Protein AF-A0A7S3UIA9-F1 (afdb_monomer_lite)

Secondary structure (DSSP, 8-state):
-TTHHHHHHH-SS--HHHHHHHHHHHHHHHHHHHHHHHHHHHHHHGGG--SSHHHHHGGGTTTT-HHHHHHHHHHHHHHHHHHHHHHHHHHHHHHHHH--S-HHHHHHHHHHHHHHHHHHHHHH---HHHHHHHHHHHH-

Organism: Oxyrrhis marina (NCBI:txid2969)

Structure (mmCIF, N/CA/C/O backbone):
data_AF-A0A7S3UIA9-F1
#
_entry.id   AF-A0A7S3UIA9-F1
#
loop_
_atom_site.group_PDB
_atom_site.id
_atom_site.type_symbol
_atom_site.label_atom_id
_atom_site.label_alt_id
_atom_site.label_comp_id
_atom_site.label_asym_id
_atom_site.label_entity_id
_atom_site.label_seq_id
_atom_site.pdbx_PDB_ins_code
_atom_site.Cartn_x
_atom_site.Cartn_y
_atom_site.Cartn_z
_atom_site.occupancy
_atom_site.B_iso_or_equiv
_atom_site.auth_seq_id
_atom_site.auth_comp_id
_atom_site.auth_asym_id
_atom_site.auth_atom_id
_atom_site.pdbx_PDB_model_num
ATOM 1 N N . GLN A 1 1 ? -8.879 8.262 6.857 1.00 59.59 1 GLN A N 1
ATOM 2 C CA . GLN A 1 1 ? -9.307 9.187 7.935 1.00 59.59 1 GLN A CA 1
ATOM 3 C C . GLN A 1 1 ? -9.532 8.501 9.290 1.00 59.59 1 GLN A C 1
ATOM 5 O O . GLN A 1 1 ? -9.523 9.188 10.302 1.00 59.59 1 GLN A O 1
ATOM 10 N N . ALA A 1 2 ? -9.670 7.169 9.347 1.00 70.56 2 ALA A N 1
ATOM 11 C CA . ALA A 1 2 ? -10.001 6.446 10.580 1.00 70.56 2 ALA A CA 1
ATOM 12 C C . ALA A 1 2 ? -9.020 6.645 11.759 1.00 70.56 2 ALA A C 1
ATOM 14 O O . ALA A 1 2 ? -9.468 6.679 12.897 1.00 70.56 2 ALA A O 1
ATOM 15 N N . ASN A 1 3 ? -7.719 6.851 11.506 1.00 80.56 3 ASN A N 1
ATOM 16 C CA . ASN A 1 3 ? -6.709 7.014 12.570 1.00 80.56 3 ASN A CA 1
ATOM 17 C C . ASN A 1 3 ? -6.559 8.445 13.119 1.00 80.56 3 ASN A C 1
ATOM 19 O O . ASN A 1 3 ? -5.791 8.681 14.046 1.00 80.56 3 ASN A O 1
ATOM 23 N N . ILE A 1 4 ? -7.274 9.421 12.553 1.00 80.56 4 ILE A N 1
ATOM 2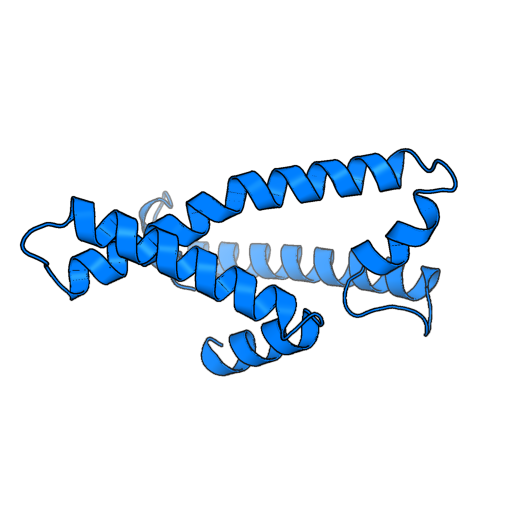4 C CA . ILE A 1 4 ? -7.172 10.842 12.922 1.00 80.56 4 ILE A CA 1
ATOM 25 C C . ILE A 1 4 ? -7.468 11.104 14.422 1.00 80.56 4 ILE A C 1
ATOM 27 O O . ILE A 1 4 ? -6.739 11.894 15.029 1.00 80.56 4 ILE A O 1
ATOM 31 N N . PRO A 1 5 ? -8.470 10.458 15.057 1.00 79.56 5 PRO A N 1
ATOM 32 C CA . PRO A 1 5 ? -8.749 10.645 16.484 1.00 79.56 5 PRO A CA 1
ATOM 33 C C . PRO A 1 5 ? -7.633 10.141 17.405 1.00 79.56 5 PRO A C 1
ATOM 35 O O . PRO A 1 5 ? -7.364 10.761 18.431 1.00 79.56 5 PRO A O 1
ATOM 38 N N . GLU A 1 6 ? -6.972 9.045 17.036 1.00 82.19 6 GLU A N 1
ATOM 39 C CA . GLU A 1 6 ? -5.872 8.458 17.808 1.00 82.19 6 GLU A CA 1
ATOM 40 C C . GLU A 1 6 ? -4.634 9.365 17.760 1.00 82.19 6 GLU A C 1
ATOM 42 O O . GLU A 1 6 ? -4.088 9.728 18.798 1.00 82.19 6 GLU A O 1
ATOM 47 N N . ILE A 1 7 ? -4.299 9.890 16.575 1.00 81.94 7 ILE A N 1
ATOM 48 C CA . ILE A 1 7 ? -3.213 10.871 16.400 1.00 81.94 7 ILE A CA 1
ATOM 49 C C . ILE A 1 7 ? -3.484 12.157 17.199 1.00 81.94 7 ILE A C 1
ATOM 51 O O . ILE A 1 7 ? -2.578 12.730 17.804 1.00 81.94 7 ILE A O 1
ATOM 55 N N . TYR A 1 8 ? -4.736 12.627 17.236 1.00 82.62 8 TYR A N 1
ATOM 56 C CA . TYR A 1 8 ? -5.105 13.760 18.091 1.00 82.62 8 TYR A CA 1
ATOM 57 C C . TYR A 1 8 ? -4.954 13.439 19.577 1.00 82.62 8 TYR A C 1
ATOM 59 O O . TYR A 1 8 ? -4.665 14.329 20.382 1.00 82.62 8 TYR A O 1
ATOM 67 N N . ALA A 1 9 ? -5.189 12.182 19.956 1.00 85.12 9 ALA A N 1
ATOM 68 C CA . ALA A 1 9 ? -5.103 11.768 21.338 1.00 85.12 9 ALA A CA 1
ATOM 69 C C . ALA A 1 9 ? -3.667 11.740 21.866 1.00 85.12 9 ALA A C 1
ATOM 71 O O . ALA A 1 9 ? -3.451 12.097 23.025 1.00 85.12 9 ALA A O 1
ATOM 72 N N . GLU A 1 10 ? -2.718 11.398 21.000 1.00 87.19 10 GLU A N 1
ATOM 73 C CA . GLU A 1 10 ? -1.284 11.363 21.295 1.00 87.19 10 GLU A CA 1
ATOM 74 C C . GLU A 1 10 ? -0.588 12.729 21.142 1.00 87.19 10 GLU A C 1
ATOM 76 O O . GLU A 1 10 ? 0.506 12.937 21.665 1.00 87.19 10 GLU A O 1
ATOM 81 N N . MET A 1 11 ? -1.211 13.698 20.458 1.00 86.25 11 MET A N 1
ATOM 82 C CA . MET A 1 11 ? -0.630 15.026 20.243 1.00 86.25 11 MET A CA 1
ATOM 83 C C . MET A 1 11 ? -0.467 15.803 21.557 1.00 86.25 11 MET A C 1
ATOM 85 O O . MET A 1 11 ? -1.442 16.070 22.258 1.00 86.25 11 MET A O 1
ATOM 89 N N . HIS A 1 12 ? 0.748 16.281 21.840 1.00 83.88 12 HIS A N 1
ATOM 90 C CA . HIS A 1 12 ? 1.014 17.139 22.994 1.00 83.88 12 HIS A CA 1
ATOM 91 C C . HIS A 1 12 ? 1.675 18.470 22.586 1.00 83.88 12 HIS A C 1
ATOM 93 O O . HIS A 1 12 ? 2.761 18.453 22.004 1.00 83.88 12 HIS A O 1
ATOM 99 N N . PRO A 1 13 ? 1.084 19.641 22.906 1.00 82.50 13 PRO A N 1
ATOM 100 C CA . PRO A 1 13 ? -0.234 19.863 23.510 1.00 82.50 13 PRO A CA 1
ATOM 101 C C . PRO A 1 13 ? -1.383 19.680 22.504 1.00 82.50 13 PRO A C 1
ATOM 103 O O . PRO A 1 13 ? -1.263 20.027 21.326 1.00 82.50 13 PRO A O 1
ATOM 106 N N . ARG A 1 14 ? -2.527 19.193 22.995 1.00 82.25 14 ARG A N 1
ATOM 107 C CA . ARG A 1 14 ? -3.738 18.960 22.192 1.00 82.25 14 ARG A CA 1
ATOM 108 C C . ARG A 1 14 ? -4.352 20.291 21.760 1.00 82.25 14 ARG A C 1
ATOM 110 O O . ARG A 1 14 ? -4.806 21.074 22.590 1.00 82.25 14 ARG A O 1
ATOM 117 N N . SER A 1 15 ? -4.365 20.562 20.458 1.00 87.56 15 SER A N 1
ATOM 118 C CA . SER A 1 15 ? -5.007 21.750 19.887 1.00 87.56 15 SER A CA 1
ATOM 119 C C . SER A 1 15 ? -5.526 21.455 18.486 1.00 87.56 15 SER A C 1
ATOM 121 O O . SER A 1 15 ? -4.777 20.989 17.628 1.00 87.56 15 SER A O 1
ATOM 123 N N . LEU A 1 16 ? -6.795 21.786 18.231 1.00 84.12 16 LEU A N 1
ATOM 124 C CA . LEU A 1 16 ? -7.428 21.622 16.917 1.00 84.12 16 LEU A CA 1
ATOM 125 C C . LEU A 1 16 ? -6.709 22.426 15.822 1.00 84.12 16 LEU A C 1
ATOM 127 O O . LEU A 1 16 ? -6.557 21.947 14.700 1.00 84.12 16 LEU A O 1
ATOM 131 N N . GLY A 1 17 ? -6.216 23.626 16.150 1.00 87.00 17 GLY A N 1
ATOM 132 C CA . GLY A 1 17 ? -5.468 24.461 15.207 1.00 87.00 17 GLY A CA 1
ATOM 133 C C . GLY A 1 17 ? -4.146 23.817 14.784 1.00 87.00 17 GLY A C 1
ATOM 134 O O . GLY A 1 17 ? -3.825 23.782 13.597 1.00 87.00 17 GLY A O 1
ATOM 135 N N . ARG A 1 18 ? -3.413 23.229 15.740 1.00 84.62 18 ARG A N 1
ATOM 136 C CA . ARG A 1 18 ? -2.159 22.511 15.459 1.00 84.62 18 ARG A CA 1
ATOM 137 C C . ARG A 1 18 ? -2.407 21.226 14.687 1.00 84.62 18 ARG A C 1
ATOM 139 O O . ARG A 1 18 ? -1.698 20.955 13.729 1.00 84.62 18 ARG A O 1
ATOM 146 N N . MET A 1 19 ? -3.444 20.481 15.051 1.00 87.81 19 MET A N 1
ATOM 147 C CA . MET A 1 19 ? -3.846 19.279 14.332 1.00 87.81 19 MET A CA 1
ATOM 148 C C . MET A 1 19 ? -4.194 19.574 12.870 1.00 87.81 19 MET A C 1
ATOM 150 O O . MET A 1 19 ? -3.719 18.874 11.979 1.00 87.81 19 MET A O 1
ATOM 154 N N . ARG A 1 20 ? -4.960 20.642 12.611 1.00 87.94 20 ARG A N 1
ATOM 155 C CA . ARG A 1 20 ? -5.267 21.088 11.247 1.00 87.94 20 ARG A CA 1
ATOM 156 C C . ARG A 1 20 ? -4.002 21.477 10.488 1.00 87.94 20 ARG A C 1
ATOM 158 O O . ARG A 1 20 ? -3.859 21.096 9.333 1.00 87.94 20 ARG A O 1
ATOM 165 N N . TRP A 1 21 ? -3.087 22.205 11.127 1.00 89.50 21 TRP A N 1
ATOM 166 C CA . TRP A 1 21 ? -1.819 22.580 10.505 1.00 89.50 21 TRP A CA 1
ATOM 167 C C . TRP A 1 21 ? -0.970 21.358 10.143 1.00 89.50 21 TRP A C 1
ATOM 169 O O . TRP A 1 21 ? -0.546 21.237 9.000 1.00 89.50 21 TRP A O 1
ATOM 179 N N . VAL A 1 22 ? -0.792 20.417 11.075 1.00 89.88 22 VAL A N 1
ATOM 180 C CA . VAL A 1 22 ? -0.065 19.162 10.830 1.00 89.88 22 VAL A CA 1
ATOM 181 C C . VAL A 1 22 ? -0.714 18.382 9.690 1.00 89.88 22 VAL A C 1
ATOM 183 O O . VAL A 1 22 ? -0.014 17.969 8.774 1.00 89.88 22 VAL A O 1
ATOM 186 N N . ALA A 1 23 ? -2.043 18.252 9.681 1.00 89.88 23 ALA A N 1
ATOM 187 C CA . ALA A 1 23 ? -2.758 17.568 8.607 1.00 89.88 23 ALA A CA 1
ATOM 188 C C . ALA A 1 23 ? -2.524 18.224 7.235 1.00 89.88 23 ALA A C 1
ATOM 190 O O . ALA A 1 23 ? -2.259 17.522 6.262 1.00 89.88 23 ALA A O 1
ATOM 191 N N . VAL A 1 24 ? -2.575 19.559 7.156 1.00 92.81 24 VAL A N 1
ATOM 192 C CA . VAL A 1 24 ? -2.308 20.301 5.913 1.00 92.81 24 VAL A CA 1
ATOM 193 C C . VAL A 1 24 ? -0.860 20.112 5.468 1.00 92.81 24 VAL A C 1
ATOM 195 O O . VAL A 1 24 ? -0.625 19.781 4.311 1.00 92.81 24 VAL A O 1
ATOM 198 N N . VAL A 1 25 ? 0.109 20.266 6.371 1.00 94.00 25 VAL A N 1
ATOM 199 C CA . VAL A 1 25 ? 1.534 20.101 6.047 1.00 94.00 25 VAL A CA 1
ATOM 200 C C . VAL A 1 25 ? 1.824 18.675 5.575 1.00 94.00 25 VAL A C 1
ATOM 202 O O . VAL A 1 25 ? 2.448 18.496 4.532 1.00 94.00 25 VAL A O 1
ATOM 205 N N . SER A 1 26 ? 1.322 17.655 6.274 1.00 92.00 26 SER A N 1
ATOM 206 C CA . SER A 1 26 ? 1.470 16.255 5.866 1.00 92.00 26 SER A CA 1
ATOM 207 C C . SER A 1 26 ? 0.822 15.975 4.508 1.00 92.00 26 SER A C 1
ATOM 209 O O . SER A 1 26 ? 1.409 15.265 3.690 1.00 92.00 26 SER A O 1
ATOM 211 N N . ALA A 1 27 ? -0.353 16.551 4.235 1.00 92.81 27 ALA A N 1
ATOM 212 C CA . ALA A 1 27 ? -1.019 16.417 2.942 1.00 92.81 27 ALA A CA 1
ATOM 213 C C . ALA A 1 27 ? -0.218 17.082 1.814 1.00 92.81 27 ALA A C 1
ATOM 215 O O . ALA A 1 27 ? -0.046 16.477 0.760 1.00 92.81 27 ALA A O 1
ATOM 216 N N . VAL A 1 28 ? 0.327 18.281 2.042 1.00 95.88 28 VAL A N 1
ATOM 217 C CA . VAL A 1 28 ? 1.161 18.995 1.061 1.00 95.88 28 VAL A CA 1
ATOM 218 C C . VAL A 1 28 ? 2.448 18.228 0.767 1.00 95.88 28 VAL A C 1
ATOM 220 O O . VAL A 1 28 ? 2.798 18.068 -0.398 1.00 95.88 28 VAL A O 1
ATOM 223 N N . ILE A 1 29 ? 3.126 17.701 1.791 1.00 95.12 29 ILE A N 1
ATOM 224 C CA . ILE A 1 29 ? 4.333 16.880 1.608 1.00 95.12 29 ILE A CA 1
ATOM 225 C C . ILE A 1 29 ? 4.006 15.616 0.804 1.00 95.12 29 ILE A C 1
ATOM 227 O O . ILE A 1 29 ? 4.722 15.280 -0.136 1.00 95.12 29 ILE A O 1
ATOM 231 N N . SER A 1 30 ? 2.901 14.942 1.134 1.00 93.88 30 SER A N 1
ATOM 232 C CA . SER A 1 30 ? 2.463 13.735 0.421 1.00 93.88 30 SER A CA 1
ATOM 233 C C . SER A 1 30 ? 2.118 14.037 -1.039 1.00 93.88 30 SER A C 1
ATOM 235 O O . SER A 1 30 ? 2.528 13.308 -1.939 1.00 93.88 30 SER A O 1
ATOM 237 N N . LEU A 1 31 ? 1.414 15.145 -1.288 1.00 93.81 31 LEU A N 1
ATOM 238 C CA . LEU A 1 31 ? 1.081 15.605 -2.633 1.00 93.81 31 LEU A CA 1
ATOM 239 C C . LEU A 1 31 ? 2.344 15.927 -3.438 1.00 93.81 31 LEU A C 1
ATOM 241 O O . LEU A 1 31 ? 2.467 15.493 -4.580 1.00 93.81 31 LEU A O 1
ATOM 245 N N . ALA A 1 32 ? 3.297 16.643 -2.840 1.00 95.88 32 ALA A N 1
ATOM 246 C CA . ALA A 1 32 ? 4.560 16.976 -3.484 1.00 95.88 32 ALA A CA 1
ATOM 247 C C . ALA A 1 32 ? 5.360 15.716 -3.843 1.00 95.88 32 ALA A C 1
ATOM 249 O O . ALA A 1 32 ? 5.876 15.623 -4.956 1.00 95.88 32 ALA A O 1
ATOM 250 N N . ALA A 1 33 ? 5.415 14.725 -2.948 1.00 94.00 33 ALA A N 1
ATOM 251 C CA . ALA A 1 33 ? 6.056 13.443 -3.221 1.00 94.00 33 ALA A CA 1
ATOM 252 C C . ALA A 1 33 ? 5.383 12.716 -4.397 1.00 94.00 33 ALA A C 1
ATOM 254 O O . ALA A 1 33 ? 6.072 12.309 -5.333 1.00 94.00 33 ALA A O 1
ATOM 255 N N . TYR A 1 34 ? 4.049 12.616 -4.405 1.00 92.00 34 TYR A N 1
ATOM 256 C CA . TYR A 1 34 ? 3.322 11.967 -5.499 1.00 92.00 34 TYR A CA 1
ATOM 257 C C . TYR A 1 34 ? 3.495 12.673 -6.843 1.00 92.00 34 TYR A C 1
ATOM 259 O O . TYR A 1 34 ? 3.738 11.999 -7.842 1.00 92.00 34 TYR A O 1
ATOM 267 N N . ILE A 1 35 ? 3.430 14.007 -6.881 1.00 93.81 35 ILE A N 1
ATOM 268 C CA . ILE A 1 35 ? 3.658 14.775 -8.113 1.00 93.81 35 ILE A CA 1
ATOM 269 C C . ILE A 1 35 ? 5.092 14.576 -8.603 1.00 93.81 35 ILE A C 1
ATOM 271 O O . ILE A 1 35 ? 5.296 14.308 -9.782 1.00 93.81 35 ILE A O 1
ATOM 275 N N . SER A 1 36 ? 6.080 14.667 -7.711 1.00 94.06 36 SER A N 1
ATOM 276 C CA . SER A 1 36 ? 7.496 14.538 -8.081 1.00 94.06 36 SER A CA 1
ATOM 277 C C . SER A 1 36 ? 7.782 13.174 -8.703 1.00 94.06 36 SER A C 1
ATOM 279 O O . SER A 1 36 ? 8.364 13.094 -9.781 1.00 94.06 36 SER A O 1
ATOM 281 N N . ILE A 1 37 ? 7.314 12.103 -8.056 1.00 90.75 37 ILE A N 1
ATOM 282 C CA . ILE A 1 37 ? 7.439 10.737 -8.569 1.00 90.75 37 ILE A CA 1
ATOM 283 C C . ILE A 1 37 ? 6.701 10.627 -9.910 1.00 90.75 37 ILE A C 1
ATOM 285 O O . ILE A 1 37 ? 7.306 10.239 -10.906 1.00 90.75 37 ILE A O 1
ATOM 289 N N . GLY A 1 38 ? 5.431 11.032 -9.972 1.00 88.81 38 GLY A N 1
ATOM 290 C CA . GLY A 1 38 ? 4.619 10.942 -11.187 1.00 88.81 38 GLY A CA 1
ATOM 291 C C . GLY A 1 38 ? 5.235 11.656 -12.392 1.00 88.81 38 GLY A C 1
ATOM 292 O O . GLY A 1 38 ? 5.304 11.077 -13.472 1.00 88.81 38 GLY A O 1
ATOM 293 N N . VAL A 1 39 ? 5.747 12.876 -12.208 1.00 92.00 39 VAL A N 1
ATOM 294 C CA . VAL A 1 39 ? 6.390 13.659 -13.275 1.00 92.00 39 VAL A CA 1
ATOM 295 C C . VAL A 1 39 ? 7.677 12.992 -13.756 1.00 92.00 39 VAL A C 1
ATOM 297 O O . VAL A 1 39 ? 7.861 12.851 -14.962 1.00 92.00 39 VAL A O 1
ATOM 300 N N . ILE A 1 40 ? 8.550 12.546 -12.844 1.00 90.69 40 ILE A N 1
ATOM 301 C CA . ILE A 1 40 ? 9.805 11.871 -13.216 1.00 90.69 40 ILE A CA 1
ATOM 302 C C . ILE A 1 40 ? 9.506 10.614 -14.041 1.00 90.69 40 ILE A C 1
ATOM 304 O O . ILE A 1 40 ? 10.087 10.426 -15.107 1.00 90.69 40 ILE A O 1
ATOM 308 N N . TYR A 1 41 ? 8.569 9.778 -13.591 1.00 85.88 41 TYR A N 1
ATOM 309 C CA . TYR A 1 41 ? 8.213 8.551 -14.304 1.00 85.88 41 TYR A CA 1
ATOM 310 C C . TYR A 1 41 ? 7.542 8.822 -15.651 1.00 85.88 41 TYR A C 1
ATOM 312 O O . TYR A 1 41 ? 7.864 8.147 -16.627 1.00 85.88 41 TYR A O 1
ATOM 320 N N . PHE A 1 42 ? 6.675 9.831 -15.734 1.00 88.44 42 PHE A N 1
ATOM 321 C CA . PHE A 1 42 ? 6.053 10.218 -16.997 1.00 88.44 42 PHE A CA 1
ATOM 322 C C . PHE A 1 42 ? 7.081 10.728 -18.014 1.00 88.44 42 PHE A C 1
ATOM 324 O O . PHE A 1 42 ? 6.979 10.412 -19.192 1.00 88.44 42 PHE A O 1
ATOM 331 N N . ILE A 1 43 ? 8.108 11.465 -17.579 1.00 90.88 43 ILE A N 1
ATOM 332 C CA . ILE A 1 43 ? 9.196 11.900 -18.470 1.00 90.88 43 ILE A CA 1
ATOM 333 C C . ILE A 1 43 ? 10.009 10.699 -18.979 1.00 90.88 43 ILE A C 1
ATOM 335 O O . ILE A 1 43 ? 10.409 10.686 -20.140 1.00 90.88 43 ILE A O 1
ATOM 339 N N . VAL A 1 44 ? 10.247 9.694 -18.130 1.00 88.06 44 VAL A N 1
ATOM 340 C CA . VAL A 1 44 ? 11.060 8.513 -18.474 1.00 88.06 44 VAL A CA 1
ATOM 341 C C . VAL A 1 44 ? 10.326 7.545 -19.405 1.00 88.06 44 VAL A C 1
ATOM 343 O O . VAL A 1 44 ? 10.924 7.057 -20.360 1.00 88.06 44 VAL A O 1
ATOM 346 N N . PHE A 1 45 ? 9.054 7.247 -19.133 1.00 86.12 45 PHE A N 1
ATOM 347 C CA . PHE A 1 45 ? 8.285 6.228 -19.863 1.00 86.12 45 PHE A CA 1
ATOM 348 C C . PHE A 1 45 ? 7.295 6.811 -20.880 1.00 86.12 45 PHE A C 1
ATOM 350 O O . PHE A 1 45 ? 6.787 6.081 -21.729 1.00 86.12 45 PHE A O 1
ATOM 357 N N . GLY A 1 46 ? 7.009 8.113 -20.823 1.00 86.69 46 GLY A N 1
ATOM 358 C CA . GLY A 1 46 ? 6.088 8.780 -21.740 1.00 86.69 46 GLY A CA 1
ATOM 359 C C . GLY A 1 46 ? 4.705 8.126 -21.761 1.00 86.69 46 GLY A C 1
ATOM 360 O O . GLY A 1 46 ? 4.116 7.821 -20.719 1.00 86.69 46 GLY A O 1
ATOM 361 N N . TYR A 1 47 ? 4.195 7.885 -22.971 1.00 81.81 47 TYR A N 1
ATOM 362 C CA . TYR A 1 47 ? 2.888 7.260 -23.201 1.00 81.81 47 TYR A CA 1
ATOM 363 C C . TYR A 1 47 ? 2.840 5.760 -22.862 1.00 81.81 47 TYR A C 1
ATOM 365 O O . TYR A 1 47 ? 1.747 5.227 -22.700 1.00 81.81 47 TYR A O 1
ATOM 373 N N . ASP A 1 48 ? 3.988 5.096 -22.677 1.00 82.50 48 ASP A N 1
ATOM 374 C CA . ASP A 1 48 ? 4.069 3.676 -22.297 1.00 82.50 48 ASP A CA 1
ATOM 375 C C . ASP A 1 48 ? 4.026 3.460 -20.768 1.00 82.50 48 ASP A C 1
ATOM 377 O O . ASP A 1 48 ? 4.278 2.361 -20.256 1.00 82.50 48 ASP A O 1
ATOM 381 N N . THR A 1 49 ? 3.715 4.510 -20.001 1.00 82.25 49 THR A N 1
ATOM 382 C CA . THR A 1 49 ? 3.557 4.437 -18.543 1.00 82.25 49 THR A CA 1
ATOM 383 C C . THR A 1 49 ? 2.373 3.532 -18.187 1.00 82.25 49 THR A C 1
ATOM 385 O O . THR A 1 49 ? 1.225 3.837 -18.505 1.00 82.25 49 THR A O 1
ATOM 388 N N . LYS A 1 50 ? 2.630 2.413 -17.500 1.00 81.88 50 LYS A N 1
ATOM 389 C CA . LYS A 1 50 ? 1.581 1.507 -17.013 1.00 81.88 50 LYS A CA 1
ATOM 390 C C . LYS A 1 50 ? 0.996 2.034 -15.706 1.00 81.88 50 LYS A C 1
ATOM 392 O O . LYS A 1 50 ? 1.658 2.740 -14.949 1.00 81.88 50 LYS A O 1
ATOM 397 N N . SER A 1 51 ? -0.210 1.567 -15.383 1.00 80.00 51 SER A N 1
ATOM 398 C CA . SER A 1 51 ? -0.886 1.805 -14.098 1.00 80.00 51 SER A CA 1
ATOM 399 C C . SER A 1 51 ? -0.023 1.488 -12.869 1.00 80.00 51 SER A C 1
ATOM 401 O O . SER A 1 51 ? -0.192 2.089 -11.813 1.00 80.00 51 SER A O 1
ATOM 403 N N . ASN A 1 52 ? 0.901 0.530 -12.991 1.00 82.00 52 ASN A N 1
ATOM 404 C CA . ASN A 1 52 ? 1.832 0.1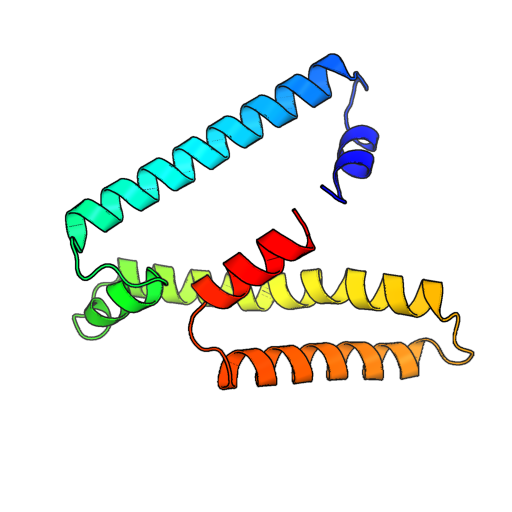65 -11.933 1.00 82.00 52 ASN A CA 1
ATOM 405 C C . ASN A 1 52 ? 3.275 0.415 -12.387 1.00 82.00 52 ASN A C 1
ATOM 407 O O . ASN A 1 52 ? 3.812 -0.313 -13.222 1.00 82.00 52 ASN A O 1
ATOM 411 N N . ILE A 1 53 ? 3.911 1.403 -11.761 1.00 82.06 53 ILE A N 1
ATOM 412 C CA . ILE A 1 53 ? 5.289 1.832 -12.032 1.00 82.06 53 ILE A CA 1
ATOM 413 C C . ILE A 1 53 ? 6.293 0.679 -11.885 1.00 82.06 53 ILE A C 1
ATOM 415 O O . ILE A 1 53 ? 7.249 0.574 -12.655 1.00 82.06 53 ILE A O 1
ATOM 419 N N . ILE A 1 54 ? 6.061 -0.232 -10.936 1.00 80.12 54 ILE A N 1
ATOM 420 C CA . ILE A 1 54 ? 6.937 -1.386 -10.706 1.00 80.12 54 ILE A CA 1
ATOM 421 C C . ILE A 1 54 ? 6.961 -2.301 -11.944 1.00 80.12 54 ILE A C 1
ATOM 423 O O . ILE A 1 54 ? 7.997 -2.882 -12.266 1.00 80.12 54 ILE A O 1
ATOM 427 N N . LEU A 1 55 ? 5.853 -2.388 -1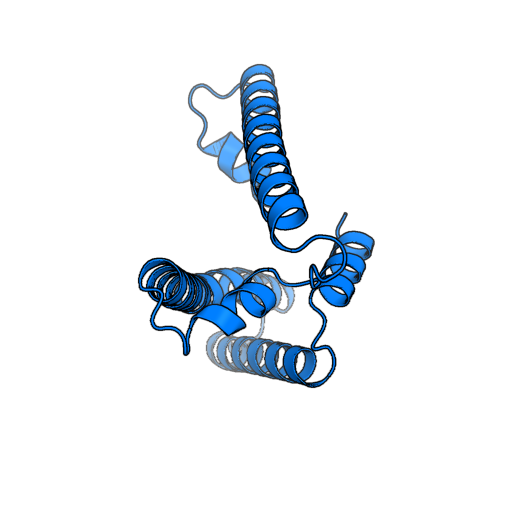2.690 1.00 82.88 55 LEU A N 1
ATOM 428 C CA . LEU A 1 55 ? 5.790 -3.171 -13.926 1.00 82.88 55 LEU A CA 1
ATOM 429 C C . LEU A 1 55 ? 6.581 -2.524 -15.066 1.00 82.88 55 LEU A C 1
ATOM 431 O O . LEU A 1 55 ? 7.151 -3.252 -15.874 1.00 82.88 55 LEU A O 1
ATOM 435 N N . ASN A 1 56 ? 6.643 -1.192 -15.144 1.00 84.06 56 ASN A N 1
ATOM 436 C CA . ASN A 1 56 ? 7.512 -0.506 -16.106 1.00 84.06 56 ASN A CA 1
ATOM 437 C C . ASN A 1 56 ? 8.987 -0.763 -15.798 1.00 84.06 56 ASN A C 1
ATOM 439 O O . ASN A 1 56 ? 9.751 -1.120 -16.689 1.00 84.06 56 ASN A O 1
ATOM 443 N N . LEU A 1 57 ? 9.366 -0.661 -14.524 1.00 84.25 57 LEU A N 1
ATOM 444 C CA . LEU A 1 57 ? 10.739 -0.891 -14.078 1.00 84.25 57 LEU A CA 1
ATOM 445 C C . LEU A 1 57 ? 11.184 -2.350 -14.203 1.00 84.25 57 LEU A C 1
ATOM 447 O O . LEU A 1 57 ? 12.374 -2.613 -14.349 1.00 84.25 57 LEU A O 1
ATOM 451 N N . SER A 1 58 ? 10.251 -3.306 -14.170 1.00 82.62 58 SER A N 1
ATOM 452 C CA . SER A 1 58 ? 10.582 -4.733 -14.251 1.00 82.62 58 SER A CA 1
ATOM 453 C C . SER A 1 58 ? 11.360 -5.116 -15.517 1.00 82.62 58 SER A C 1
ATOM 455 O O . SER A 1 58 ? 12.151 -6.056 -15.478 1.00 82.62 58 SER A O 1
ATOM 457 N N . ALA A 1 59 ? 11.211 -4.352 -16.60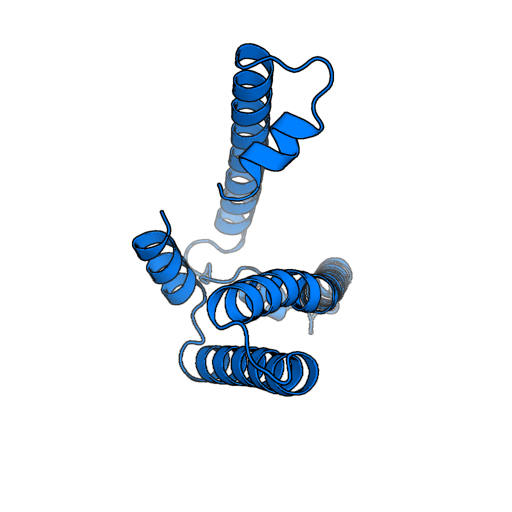6 1.00 83.94 59 ALA A N 1
ATOM 458 C CA . ALA A 1 59 ? 11.966 -4.545 -17.842 1.00 83.94 59 ALA A CA 1
ATOM 459 C C . ALA A 1 59 ? 13.483 -4.346 -17.663 1.00 83.94 59 ALA A C 1
ATOM 461 O O . ALA A 1 59 ? 14.258 -4.936 -18.404 1.00 83.94 59 ALA A O 1
ATOM 462 N N . TRP A 1 60 ? 13.911 -3.578 -16.655 1.00 84.25 60 TRP A N 1
ATOM 463 C CA . TRP A 1 60 ? 15.324 -3.289 -16.373 1.00 84.25 60 TRP A CA 1
ATOM 464 C C . TRP A 1 60 ? 15.960 -4.279 -15.385 1.00 84.25 60 TRP A C 1
ATOM 466 O O . TRP A 1 60 ? 17.154 -4.195 -15.092 1.00 84.25 60 TRP A O 1
ATOM 476 N N . ILE A 1 61 ? 15.183 -5.231 -14.851 1.00 85.69 61 ILE A N 1
ATOM 477 C CA . ILE A 1 61 ? 15.699 -6.284 -13.963 1.00 85.69 61 ILE A CA 1
ATOM 478 C C . ILE A 1 61 ? 16.639 -7.240 -14.722 1.00 85.69 61 ILE A C 1
ATOM 480 O O . ILE A 1 61 ? 17.749 -7.460 -14.233 1.00 85.69 61 ILE A O 1
ATOM 484 N N . PRO A 1 62 ? 16.279 -7.778 -15.910 1.00 86.38 62 PRO A N 1
ATOM 485 C CA . PRO A 1 62 ? 17.180 -8.626 -16.696 1.00 86.38 62 PRO A CA 1
ATOM 486 C C . PRO A 1 62 ? 18.450 -7.904 -17.163 1.00 86.38 62 PRO A C 1
ATOM 488 O O . PRO A 1 62 ? 19.469 -8.548 -17.389 1.00 86.38 62 PRO A O 1
ATOM 491 N N . GLU A 1 63 ? 18.405 -6.573 -17.270 1.00 88.50 63 GLU A N 1
ATOM 492 C CA . GLU A 1 63 ? 19.551 -5.725 -17.628 1.00 88.50 63 GLU A CA 1
ATOM 493 C C . GLU A 1 63 ? 20.559 -5.562 -16.473 1.00 88.50 63 GLU A C 1
ATOM 495 O O . GLU A 1 63 ? 21.625 -4.975 -16.651 1.00 88.50 63 GLU A O 1
ATOM 500 N N . GLY A 1 64 ? 20.249 -6.085 -15.280 1.00 86.44 64 GLY A N 1
ATOM 501 C CA . GLY A 1 64 ? 21.150 -6.065 -14.128 1.00 86.44 64 GLY A CA 1
ATOM 502 C C . GLY A 1 64 ? 21.181 -4.732 -13.377 1.00 86.44 64 GLY A C 1
ATOM 503 O O . GLY A 1 64 ? 22.137 -4.464 -12.647 1.00 86.44 64 GLY A O 1
ATOM 504 N N . ASN A 1 65 ? 20.154 -3.885 -13.516 1.00 89.62 65 ASN A N 1
ATOM 505 C CA . ASN A 1 65 ? 20.100 -2.610 -12.803 1.00 89.62 65 ASN A CA 1
ATOM 506 C C . ASN A 1 65 ? 19.898 -2.824 -11.290 1.00 89.62 65 ASN A C 1
ATOM 508 O O . ASN A 1 65 ? 18.788 -3.072 -10.810 1.00 89.62 65 ASN A O 1
ATOM 512 N N . ALA A 1 66 ? 20.982 -2.685 -10.523 1.00 90.06 66 ALA A N 1
ATOM 513 C CA . ALA A 1 66 ? 20.998 -2.938 -9.083 1.00 90.06 66 ALA A CA 1
ATOM 514 C C . ALA A 1 66 ? 20.006 -2.070 -8.287 1.00 90.06 66 ALA A C 1
ATOM 516 O O . ALA A 1 66 ? 19.438 -2.543 -7.303 1.00 90.06 66 ALA A O 1
ATOM 517 N N . VAL A 1 67 ? 19.760 -0.824 -8.712 1.00 89.50 67 VAL A N 1
ATOM 518 C CA . VAL A 1 67 ? 18.836 0.093 -8.021 1.00 89.50 67 VAL A CA 1
ATOM 519 C C . VAL A 1 67 ? 17.39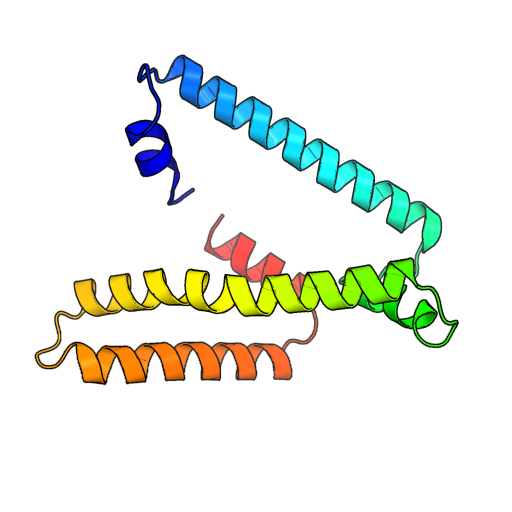6 -0.389 -8.165 1.00 89.50 67 VAL A C 1
ATOM 521 O O . VAL A 1 67 ? 16.655 -0.426 -7.184 1.00 89.50 67 VAL A O 1
ATOM 524 N N . VAL A 1 68 ? 17.011 -0.811 -9.371 1.00 89.50 68 VAL A N 1
ATOM 525 C CA . VAL A 1 68 ? 15.674 -1.360 -9.633 1.00 89.50 68 VAL A CA 1
ATOM 526 C C . VAL A 1 68 ? 15.461 -2.660 -8.870 1.00 89.50 68 VAL A C 1
ATOM 528 O O . VAL A 1 68 ? 14.424 -2.833 -8.232 1.00 89.50 68 VAL A O 1
ATOM 531 N N . ILE A 1 69 ? 16.453 -3.552 -8.884 1.00 90.75 69 ILE A N 1
ATOM 532 C CA . ILE A 1 69 ? 16.390 -4.827 -8.162 1.00 90.75 69 ILE A CA 1
ATOM 533 C C . ILE A 1 69 ? 16.231 -4.582 -6.657 1.00 90.75 69 ILE A C 1
ATOM 535 O O . ILE A 1 69 ? 15.339 -5.155 -6.030 1.00 90.75 69 ILE A O 1
ATOM 539 N N . ALA A 1 70 ? 17.040 -3.688 -6.080 1.00 91.88 70 ALA A N 1
ATOM 540 C CA . ALA A 1 70 ? 16.931 -3.320 -4.672 1.00 91.88 70 ALA A CA 1
ATOM 541 C C . ALA A 1 70 ? 15.557 -2.713 -4.348 1.00 91.88 70 ALA A C 1
ATOM 543 O O . ALA A 1 70 ? 14.928 -3.111 -3.367 1.00 91.88 70 ALA A O 1
ATOM 544 N N . GLY A 1 71 ? 15.051 -1.809 -5.192 1.00 90.19 71 GLY A N 1
ATOM 545 C CA . GLY A 1 71 ? 13.721 -1.219 -5.038 1.00 90.19 71 GLY A CA 1
ATOM 546 C C . GLY A 1 71 ? 12.598 -2.260 -5.071 1.00 90.19 71 GLY A C 1
ATOM 547 O O . GLY A 1 71 ? 11.671 -2.195 -4.261 1.00 90.19 71 GLY A O 1
ATOM 548 N N . PHE A 1 72 ? 12.705 -3.259 -5.949 1.00 90.50 72 PHE A N 1
ATOM 549 C CA . PHE A 1 72 ? 11.740 -4.353 -6.055 1.00 90.50 72 PHE A CA 1
ATOM 550 C C . PHE A 1 72 ? 11.738 -5.231 -4.797 1.00 90.50 72 PHE A C 1
ATOM 552 O O . PHE A 1 72 ? 10.677 -5.513 -4.238 1.00 90.50 72 PHE A O 1
ATOM 559 N N . ILE A 1 73 ? 12.922 -5.606 -4.301 1.00 92.31 73 ILE A N 1
ATOM 560 C CA . ILE A 1 73 ? 13.071 -6.400 -3.072 1.00 92.31 73 ILE A CA 1
ATOM 561 C C . ILE A 1 73 ? 12.520 -5.632 -1.867 1.00 92.31 73 ILE A C 1
ATOM 563 O O . ILE A 1 73 ? 11.715 -6.177 -1.113 1.00 92.31 73 ILE A O 1
ATOM 567 N N . LEU A 1 74 ? 12.905 -4.364 -1.699 1.00 93.69 74 LEU A N 1
ATOM 568 C CA . LEU A 1 74 ? 12.442 -3.533 -0.585 1.00 93.69 74 LEU A CA 1
ATOM 569 C C . LEU A 1 74 ? 10.923 -3.333 -0.614 1.00 93.69 74 LEU A C 1
ATOM 571 O O . LEU A 1 74 ? 10.280 -3.413 0.431 1.00 93.69 74 LEU A O 1
ATOM 575 N N . SER A 1 75 ? 10.340 -3.147 -1.802 1.00 90.44 75 SER A N 1
ATOM 576 C CA . SER A 1 75 ? 8.883 -3.072 -1.971 1.00 90.44 75 SER A CA 1
ATOM 577 C C . SER A 1 75 ? 8.205 -4.385 -1.570 1.00 90.44 75 SER A C 1
ATOM 579 O O . SER A 1 75 ? 7.210 -4.371 -0.850 1.00 90.44 75 SER A O 1
ATOM 581 N N . GLY A 1 76 ? 8.767 -5.530 -1.973 1.00 91.44 76 GLY A N 1
ATOM 582 C CA . GLY A 1 76 ? 8.271 -6.848 -1.575 1.00 91.44 76 GLY A CA 1
ATOM 583 C C . GLY A 1 76 ? 8.299 -7.054 -0.059 1.00 91.44 76 GLY A C 1
ATOM 584 O O . GLY A 1 76 ? 7.295 -7.458 0.528 1.00 91.44 76 GLY A O 1
ATOM 585 N N . VAL A 1 77 ? 9.413 -6.708 0.592 1.00 94.56 77 VAL A N 1
ATOM 586 C CA . VAL A 1 77 ? 9.542 -6.761 2.057 1.00 94.56 77 VAL A CA 1
ATOM 587 C C . VAL A 1 77 ? 8.507 -5.857 2.727 1.00 94.56 77 VAL A C 1
ATOM 589 O O . VAL A 1 77 ? 7.831 -6.296 3.657 1.00 94.56 77 VAL A O 1
ATOM 592 N N . ALA A 1 78 ? 8.333 -4.627 2.235 1.00 93.19 78 ALA A N 1
ATOM 593 C CA . ALA A 1 78 ? 7.339 -3.700 2.762 1.00 93.19 78 ALA A CA 1
ATOM 594 C C . ALA A 1 78 ? 5.921 -4.289 2.686 1.00 93.19 78 ALA A C 1
ATOM 596 O O . ALA A 1 78 ? 5.214 -4.297 3.691 1.00 93.19 78 ALA A O 1
ATOM 597 N N . PHE A 1 79 ? 5.521 -4.866 1.548 1.00 91.12 79 PHE A N 1
ATOM 598 C CA . PHE A 1 79 ? 4.201 -5.488 1.417 1.00 91.12 79 PHE A CA 1
ATOM 599 C C . PHE A 1 79 ? 4.009 -6.684 2.353 1.00 91.12 79 PHE A C 1
ATOM 601 O O . PHE A 1 79 ? 2.966 -6.780 3.000 1.00 91.12 79 PHE A O 1
ATOM 608 N N . ILE A 1 80 ? 5.008 -7.563 2.477 1.00 93.06 80 ILE A N 1
ATOM 609 C CA . ILE A 1 80 ? 4.938 -8.737 3.359 1.00 93.06 80 ILE A CA 1
ATOM 610 C C . ILE A 1 80 ? 4.767 -8.314 4.822 1.00 93.06 80 ILE A C 1
ATOM 612 O O . ILE A 1 80 ? 3.963 -8.905 5.541 1.00 93.06 80 ILE A O 1
ATOM 616 N N . VAL A 1 81 ? 5.488 -7.281 5.264 1.00 93.38 81 VAL A N 1
ATOM 617 C CA . VAL A 1 81 ? 5.432 -6.800 6.652 1.00 93.38 81 VAL A CA 1
ATOM 618 C C . VAL A 1 81 ? 4.159 -5.996 6.927 1.00 93.38 81 VAL A C 1
ATOM 620 O O . VAL A 1 81 ? 3.551 -6.145 7.987 1.00 93.38 81 VAL A O 1
ATOM 623 N N . SER A 1 82 ? 3.715 -5.160 5.987 1.00 92.62 82 SER A N 1
ATOM 624 C CA . SER A 1 82 ? 2.519 -4.329 6.166 1.00 92.62 82 SER A CA 1
ATOM 625 C C . SER A 1 82 ? 1.215 -5.118 6.064 1.00 92.62 82 SER A C 1
ATOM 627 O O . SER A 1 82 ? 0.222 -4.733 6.681 1.00 92.62 82 SER A O 1
ATOM 629 N N . TYR A 1 83 ? 1.180 -6.222 5.313 1.00 92.38 83 TYR A N 1
ATOM 630 C CA . TYR A 1 83 ? -0.061 -6.963 5.086 1.00 92.38 83 TYR A CA 1
ATOM 631 C C . TYR A 1 83 ? -0.698 -7.508 6.385 1.00 92.38 83 TYR A C 1
ATOM 633 O O . TYR A 1 83 ? -1.876 -7.223 6.618 1.00 92.38 83 TYR A O 1
ATOM 641 N N . PRO A 1 84 ? 0.028 -8.187 7.299 1.00 91.81 84 PRO A N 1
ATOM 642 C CA . PRO A 1 84 ? -0.522 -8.602 8.593 1.00 91.81 84 PRO A CA 1
ATOM 643 C C . PRO A 1 84 ? -1.052 -7.437 9.436 1.00 91.81 84 PRO A C 1
ATOM 645 O O . PRO A 1 84 ? -2.097 -7.571 10.077 1.00 91.81 84 PRO A O 1
ATOM 648 N N . LEU A 1 85 ? -0.363 -6.290 9.405 1.00 91.19 85 LEU A N 1
ATOM 649 C CA . LEU A 1 85 ? -0.765 -5.085 10.137 1.00 91.19 85 LEU A CA 1
ATOM 650 C C . LEU A 1 85 ? -2.088 -4.517 9.612 1.00 91.19 85 LEU A C 1
ATOM 652 O O . LEU A 1 85 ? -2.901 -4.058 10.406 1.00 91.19 85 LEU A O 1
ATOM 656 N N . ASN A 1 86 ? -2.343 -4.618 8.306 1.00 91.56 86 ASN A N 1
ATOM 657 C CA . ASN A 1 86 ? -3.606 -4.199 7.694 1.00 91.56 86 ASN A CA 1
ATOM 658 C C . ASN A 1 86 ? -4.756 -5.188 7.949 1.00 91.56 86 ASN A C 1
ATOM 660 O O . ASN A 1 86 ? -5.904 -4.775 8.108 1.00 91.56 86 ASN A O 1
ATOM 664 N N . VAL A 1 87 ? -4.476 -6.493 8.022 1.00 93.06 87 VAL A N 1
ATOM 665 C CA . VAL A 1 87 ? -5.506 -7.516 8.293 1.00 93.06 87 VAL A CA 1
ATOM 666 C C . VAL A 1 87 ? -5.936 -7.521 9.764 1.00 93.06 87 VAL A C 1
ATOM 668 O O . VAL A 1 87 ? -7.089 -7.825 10.080 1.00 93.06 87 VAL A O 1
ATOM 671 N N . HIS A 1 88 ? -5.037 -7.163 10.681 1.00 91.81 88 HIS A N 1
ATOM 672 C CA . HIS A 1 88 ? -5.317 -7.148 12.115 1.00 91.81 88 HIS A CA 1
ATOM 673 C C . HIS A 1 88 ? -6.545 -6.303 12.524 1.00 91.81 88 HIS A C 1
ATOM 675 O O . HIS A 1 88 ? -7.437 -6.860 13.173 1.00 91.81 88 HIS A O 1
ATOM 681 N N . PRO A 1 89 ? -6.673 -5.014 12.146 1.00 91.12 89 PRO A N 1
ATOM 682 C CA . PRO A 1 89 ? -7.843 -4.213 12.499 1.00 91.12 89 PRO A CA 1
ATOM 683 C C . PRO A 1 89 ? -9.136 -4.764 11.886 1.00 91.12 89 PRO A C 1
ATOM 685 O O . PRO A 1 89 ? -10.177 -4.704 12.533 1.00 91.12 89 PRO A O 1
ATOM 688 N N . ILE A 1 90 ? -9.088 -5.378 10.695 1.00 91.31 90 ILE A N 1
ATOM 689 C CA . ILE A 1 90 ? -10.256 -6.040 10.083 1.00 91.31 90 ILE A CA 1
ATOM 690 C C . ILE A 1 90 ? -10.747 -7.174 10.989 1.00 91.31 90 ILE A C 1
ATOM 692 O O . ILE A 1 90 ? -11.931 -7.238 11.329 1.00 91.31 90 ILE A O 1
ATOM 696 N N . LYS A 1 91 ? -9.827 -8.039 11.438 1.00 93.00 91 LYS A N 1
ATOM 697 C CA . LYS A 1 91 ? -10.130 -9.118 12.386 1.00 93.00 91 LYS A CA 1
ATOM 698 C C . LYS A 1 91 ? -10.755 -8.566 13.668 1.00 93.00 91 LYS A C 1
ATOM 700 O O . LYS A 1 91 ? -11.791 -9.069 14.097 1.00 93.00 91 LYS A O 1
ATOM 705 N N . VAL A 1 92 ? -10.130 -7.563 14.284 1.00 92.56 92 VAL A N 1
ATOM 706 C CA . VAL A 1 92 ? -10.592 -6.990 15.558 1.00 92.56 92 VAL A CA 1
ATOM 707 C C . VAL A 1 92 ? -11.984 -6.375 15.413 1.00 92.56 92 VAL A C 1
ATOM 709 O O . VAL A 1 92 ? -12.862 -6.667 16.223 1.00 92.56 92 VAL A O 1
ATOM 712 N N . THR A 1 93 ? -12.227 -5.599 14.357 1.00 91.88 93 THR A N 1
ATOM 713 C CA . THR A 1 93 ? -13.532 -4.974 14.103 1.00 91.88 93 THR A CA 1
ATOM 714 C C . THR A 1 93 ? -14.638 -6.012 13.918 1.00 91.88 93 THR A C 1
ATOM 716 O O . THR A 1 93 ? -15.690 -5.897 14.546 1.00 91.88 93 THR A O 1
ATOM 719 N N . ILE A 1 94 ? -14.405 -7.062 13.122 1.00 92.44 94 ILE A N 1
ATOM 720 C CA . ILE A 1 94 ? -15.410 -8.111 12.889 1.00 92.44 94 ILE A CA 1
ATOM 721 C C . ILE A 1 94 ? -15.680 -8.911 14.170 1.00 92.44 94 ILE A C 1
ATOM 723 O O . ILE A 1 94 ? -16.839 -9.163 14.500 1.00 92.44 94 ILE A O 1
ATOM 727 N N . LEU A 1 95 ? -14.640 -9.281 14.925 1.00 93.56 95 LEU A N 1
ATOM 728 C CA . LEU A 1 95 ? -14.807 -10.001 16.192 1.00 93.56 95 LEU A CA 1
ATOM 729 C C . LEU A 1 95 ? -15.580 -9.173 17.224 1.00 93.56 95 LEU A C 1
ATOM 731 O O . LEU A 1 95 ? -16.468 -9.706 17.891 1.00 93.56 95 LEU A O 1
ATOM 735 N N . ASN A 1 96 ? -15.286 -7.875 17.323 1.00 91.94 96 ASN A N 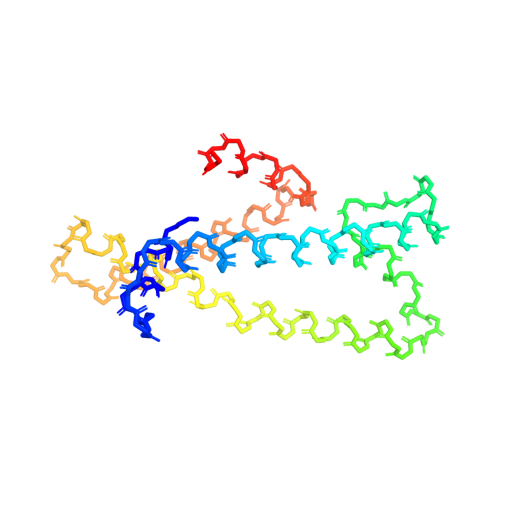1
ATOM 736 C CA . ASN A 1 96 ? -15.975 -6.968 18.239 1.00 91.94 96 ASN A CA 1
ATOM 737 C C . ASN A 1 96 ? -17.441 -6.742 17.850 1.00 91.94 96 ASN A C 1
ATOM 739 O O . ASN A 1 96 ? -18.291 -6.617 18.734 1.00 91.94 96 ASN A O 1
ATOM 743 N N . ALA A 1 97 ? -17.748 -6.718 16.551 1.00 92.50 97 ALA A N 1
ATOM 744 C CA . ALA A 1 97 ? -19.112 -6.584 16.051 1.00 92.50 97 ALA A CA 1
ATOM 745 C C . ALA A 1 97 ? -19.933 -7.870 16.251 1.00 92.50 97 ALA A C 1
ATOM 747 O O . ALA A 1 97 ? -21.056 -7.815 16.746 1.00 92.50 97 ALA A O 1
ATOM 748 N N . ALA A 1 98 ? -19.370 -9.031 15.904 1.00 91.38 98 ALA A N 1
ATOM 749 C CA . ALA A 1 98 ? -20.079 -10.311 15.938 1.00 91.38 98 ALA A CA 1
ATOM 750 C C . ALA A 1 98 ? -20.150 -10.949 17.338 1.00 91.38 98 ALA A C 1
ATOM 752 O O . ALA A 1 98 ? -21.010 -11.795 17.575 1.00 91.38 98 ALA A O 1
ATOM 753 N N . LYS A 1 99 ? -19.241 -10.578 18.255 1.00 91.56 99 LYS A N 1
ATOM 754 C CA . LYS A 1 99 ? -19.115 -11.123 19.623 1.00 91.56 99 LYS A CA 1
ATOM 755 C C . LYS A 1 99 ? -19.284 -12.655 19.695 1.00 91.56 99 LYS A C 1
ATOM 757 O O . LYS A 1 99 ? -20.127 -13.156 20.445 1.00 91.56 99 LYS A O 1
ATOM 762 N N . PRO A 1 100 ? -18.517 -13.433 18.909 1.00 91.31 100 PRO A N 1
ATOM 763 C CA . PRO A 1 100 ? -18.704 -14.874 18.839 1.00 91.31 100 PRO A CA 1
ATOM 764 C C . PRO A 1 100 ? -18.294 -15.568 20.144 1.00 91.31 100 PRO A C 1
ATOM 766 O O . PRO A 1 100 ? -17.342 -15.169 20.810 1.00 91.31 100 PRO A O 1
ATOM 769 N N . LYS A 1 101 ? -18.940 -16.699 20.453 1.00 89.25 101 LYS A N 1
ATOM 770 C CA . LYS A 1 101 ? -18.623 -17.523 21.638 1.00 89.25 101 LYS A CA 1
ATOM 771 C C . LYS A 1 101 ? -17.190 -18.086 21.645 1.00 89.25 101 LYS A C 1
ATOM 773 O O . LYS A 1 101 ? -16.675 -18.407 22.708 1.00 89.25 101 LYS A O 1
ATOM 778 N N . ARG A 1 102 ? -16.563 -18.254 20.471 1.00 90.94 102 ARG A N 1
ATOM 779 C CA . ARG A 1 102 ? -15.188 -18.774 20.303 1.00 90.94 102 ARG A CA 1
ATOM 780 C C . ARG A 1 102 ? -14.336 -17.812 19.459 1.00 90.94 102 ARG A C 1
ATOM 782 O O . ARG A 1 102 ? -14.126 -18.079 18.275 1.00 90.94 102 ARG A O 1
ATOM 789 N N . PRO A 1 103 ? -13.865 -16.690 20.025 1.00 88.75 103 PRO A N 1
ATOM 790 C CA . PRO A 1 103 ? -13.207 -15.626 19.262 1.00 88.75 103 PRO A CA 1
ATOM 791 C C . PRO A 1 103 ? -11.910 -16.063 18.569 1.00 88.75 103 PRO A C 1
ATOM 793 O O . PRO A 1 103 ? -11.585 -15.539 17.509 1.00 88.75 103 PRO A O 1
ATOM 796 N N . GLU A 1 104 ? -11.196 -17.052 19.106 1.00 90.81 104 GLU A N 1
ATOM 797 C CA . GLU A 1 104 ? -9.955 -17.565 18.510 1.00 90.81 104 GLU A CA 1
ATOM 798 C C . GLU A 1 104 ? -10.198 -18.280 17.175 1.00 90.81 104 GLU A C 1
ATOM 800 O O . GLU A 1 104 ? -9.579 -17.934 16.169 1.00 90.81 104 GLU A O 1
ATOM 805 N N . LEU A 1 105 ? -11.155 -19.218 17.142 1.00 92.81 105 LEU A N 1
ATOM 806 C CA . LEU A 1 105 ? -11.525 -19.943 15.920 1.00 92.81 105 LEU A CA 1
ATOM 807 C C . LEU A 1 105 ? -12.068 -18.990 14.855 1.00 92.81 105 LEU A C 1
ATOM 809 O O . LEU A 1 105 ? -11.654 -19.049 13.700 1.00 92.81 105 LEU A O 1
ATOM 813 N N . TRP A 1 106 ? -12.953 -18.072 15.252 1.00 92.88 106 TRP A N 1
ATOM 814 C CA . TRP A 1 106 ? -13.471 -17.048 14.346 1.00 92.88 106 TRP A CA 1
ATOM 815 C C . TRP A 1 106 ? -12.364 -16.122 13.844 1.00 92.88 106 TRP A C 1
ATOM 817 O O . TRP A 1 106 ? -12.370 -15.747 12.678 1.00 92.88 106 TRP A O 1
ATOM 827 N N . GLY A 1 107 ? -11.375 -15.811 14.681 1.00 92.12 107 GLY A N 1
ATOM 828 C CA . GLY A 1 107 ? -10.205 -15.039 14.284 1.00 92.12 107 GLY A CA 1
ATOM 829 C C . GLY A 1 107 ? -9.408 -15.705 13.163 1.00 92.12 107 GLY A C 1
ATOM 830 O O . GLY A 1 107 ? -9.033 -15.020 12.215 1.00 92.12 107 GLY A O 1
ATOM 831 N N . ILE A 1 108 ? -9.184 -17.021 13.245 1.00 93.81 108 ILE A N 1
ATOM 832 C CA . ILE A 1 108 ? -8.518 -17.792 12.181 1.00 93.81 108 ILE A CA 1
ATOM 833 C C . ILE A 1 108 ? -9.361 -17.750 10.904 1.00 93.81 108 ILE A C 1
ATOM 835 O O . ILE A 1 108 ? -8.853 -17.368 9.854 1.00 93.81 108 ILE A O 1
ATOM 839 N N . VAL A 1 109 ? -10.660 -18.055 11.002 1.00 94.81 109 VAL A N 1
ATOM 840 C CA . VAL A 1 109 ? -11.579 -18.053 9.850 1.00 94.81 109 VAL A CA 1
ATOM 841 C C . VAL A 1 109 ? -11.600 -16.695 9.148 1.00 94.81 109 VAL A C 1
ATOM 843 O O . VAL A 1 109 ? -11.517 -16.646 7.922 1.00 94.81 109 VAL A O 1
ATOM 846 N N . ILE A 1 110 ? -11.666 -15.592 9.900 1.00 93.69 110 ILE A N 1
ATOM 847 C CA . ILE A 1 110 ? -11.682 -14.234 9.342 1.00 93.69 110 ILE A CA 1
ATOM 848 C C . ILE A 1 110 ? -10.377 -13.945 8.601 1.00 93.69 110 ILE A C 1
ATOM 850 O O . ILE A 1 110 ? -10.418 -13.527 7.448 1.00 93.69 110 ILE A O 1
ATOM 854 N N . VAL A 1 111 ? -9.221 -14.195 9.225 1.00 95.00 111 VAL A N 1
ATOM 855 C CA . VAL A 1 111 ? -7.914 -13.924 8.605 1.00 95.00 111 VAL A CA 1
ATOM 856 C C . VAL A 1 111 ? -7.728 -14.761 7.341 1.00 95.00 111 VAL A C 1
ATOM 858 O O . VAL A 1 111 ? -7.374 -14.213 6.299 1.00 95.00 111 VAL A O 1
ATOM 861 N N . THR A 1 112 ? -8.019 -16.063 7.399 1.00 95.00 112 THR A N 1
ATOM 862 C CA . THR A 1 112 ? -7.935 -16.952 6.233 1.00 95.00 112 THR A CA 1
ATOM 863 C C . THR A 1 112 ? -8.873 -16.500 5.117 1.00 95.00 112 THR A C 1
ATOM 865 O O . THR A 1 112 ? -8.462 -16.469 3.960 1.00 95.00 112 THR A O 1
ATOM 868 N N . SER A 1 113 ? -10.099 -16.084 5.447 1.00 94.62 113 SER A N 1
ATOM 869 C CA . SER A 1 113 ? -11.058 -15.581 4.456 1.00 94.62 113 SER A CA 1
ATOM 870 C C . SER A 1 113 ? -10.580 -14.282 3.811 1.00 94.62 113 SER A C 1
ATOM 872 O O . SER A 1 113 ? -10.642 -14.157 2.594 1.00 94.62 113 SER A O 1
ATOM 874 N N . VAL A 1 114 ? -10.047 -13.337 4.593 1.00 94.69 114 VAL A N 1
ATOM 875 C CA . VAL A 1 114 ? -9.487 -12.081 4.066 1.00 94.69 114 VAL A CA 1
ATOM 876 C C . VAL A 1 114 ? -8.324 -12.366 3.116 1.00 94.69 114 VAL A C 1
ATOM 878 O O . VAL A 1 114 ? -8.287 -11.814 2.023 1.00 94.69 114 VAL A O 1
ATOM 881 N N . VAL A 1 115 ? -7.406 -13.267 3.481 1.00 94.75 115 VAL A N 1
ATOM 882 C CA . VAL A 1 115 ? -6.295 -13.680 2.603 1.00 94.75 115 VAL A CA 1
ATOM 883 C C . VAL A 1 115 ? -6.804 -14.335 1.319 1.00 94.75 115 VAL A C 1
ATOM 885 O O . VAL A 1 115 ? -6.335 -13.989 0.236 1.00 94.75 115 VAL A O 1
ATOM 888 N N . ALA A 1 116 ? -7.774 -15.246 1.420 1.00 95.62 116 ALA A N 1
ATOM 889 C CA . ALA A 1 116 ? -8.349 -15.921 0.261 1.00 95.62 116 ALA A CA 1
ATOM 890 C C . ALA A 1 116 ? -9.041 -14.933 -0.691 1.00 95.62 116 ALA A C 1
ATOM 892 O O . ALA A 1 116 ? -8.826 -14.995 -1.898 1.00 95.62 116 ALA A O 1
ATOM 893 N N . ILE A 1 117 ? -9.815 -13.983 -0.158 1.00 93.75 117 ILE A N 1
ATOM 894 C CA . ILE A 1 117 ? -10.468 -12.936 -0.953 1.00 93.75 117 ILE A CA 1
ATOM 895 C C . ILE A 1 117 ? -9.421 -12.041 -1.622 1.00 93.75 117 ILE A C 1
ATOM 897 O O . ILE A 1 117 ? -9.517 -11.814 -2.825 1.00 93.75 117 ILE A O 1
ATOM 901 N N . SER A 1 118 ? -8.395 -11.588 -0.892 1.00 92.25 118 SER A N 1
ATOM 902 C CA . SER A 1 118 ? -7.297 -10.796 -1.466 1.00 92.25 118 SER A CA 1
ATOM 903 C C . SER A 1 118 ? -6.606 -11.528 -2.619 1.00 92.25 118 SER A C 1
ATOM 905 O O . SER A 1 118 ? -6.305 -10.917 -3.642 1.00 92.25 118 SER A O 1
ATOM 907 N N . TYR A 1 119 ? -6.391 -12.841 -2.486 1.00 92.69 119 TYR A N 1
ATOM 908 C CA . TYR A 1 119 ? -5.818 -13.665 -3.548 1.00 92.69 119 TYR A CA 1
ATOM 909 C C . TYR A 1 119 ? -6.741 -13.765 -4.770 1.00 92.69 119 TYR A C 1
ATOM 911 O O . TYR A 1 119 ? -6.290 -13.565 -5.894 1.00 92.69 119 TYR A O 1
ATOM 919 N N . ILE A 1 120 ? -8.039 -14.014 -4.562 1.00 93.81 120 ILE A N 1
ATOM 920 C CA . ILE A 1 120 ? -9.027 -14.059 -5.651 1.00 93.81 120 ILE A CA 1
ATOM 921 C C . ILE A 1 120 ? -9.054 -12.725 -6.402 1.00 93.81 120 ILE A C 1
ATOM 923 O O . ILE A 1 120 ? -9.005 -12.712 -7.629 1.00 93.81 120 ILE A O 1
ATOM 927 N N . VAL A 1 121 ? -9.075 -11.601 -5.679 1.00 90.19 121 VAL A N 1
ATOM 928 C CA . VAL A 1 121 ? -9.037 -10.262 -6.282 1.00 90.19 121 VAL A CA 1
ATOM 929 C C . VAL A 1 121 ? -7.762 -10.069 -7.100 1.00 90.19 121 VAL A C 1
ATOM 931 O O . VAL A 1 121 ? -7.850 -9.594 -8.226 1.00 90.19 121 VAL A O 1
ATOM 934 N N . ALA A 1 122 ? -6.601 -10.487 -6.588 1.00 88.31 122 ALA A N 1
ATOM 935 C CA . ALA A 1 122 ? -5.334 -10.373 -7.309 1.00 88.31 122 ALA A CA 1
ATOM 936 C C . ALA A 1 122 ? -5.305 -11.184 -8.620 1.00 88.31 122 ALA A C 1
ATOM 938 O O . ALA A 1 122 ? -4.687 -10.753 -9.590 1.00 88.31 122 ALA A O 1
ATOM 939 N N . VAL A 1 123 ? -5.974 -12.342 -8.662 1.00 90.31 123 VAL A N 1
ATOM 940 C CA . VAL A 1 123 ? -6.065 -13.181 -9.870 1.00 90.31 123 VAL A CA 1
ATOM 941 C C . VAL A 1 123 ? -7.070 -12.618 -10.880 1.00 90.31 123 VAL A C 1
ATOM 943 O O . VAL A 1 123 ? -6.814 -12.653 -12.081 1.00 90.31 123 VAL A O 1
ATOM 946 N N . VAL A 1 124 ? -8.213 -12.108 -10.414 1.00 90.56 124 VAL A N 1
ATOM 947 C CA . VAL A 1 124 ? -9.308 -11.644 -11.286 1.00 90.56 124 VAL A CA 1
ATOM 948 C C . VAL A 1 124 ? -9.084 -10.216 -11.797 1.00 90.56 124 VAL A C 1
ATOM 950 O O . VAL A 1 124 ? -9.436 -9.914 -12.935 1.00 90.56 124 VAL A O 1
ATOM 953 N N . LEU A 1 125 ? -8.505 -9.335 -10.977 1.00 85.75 125 LEU A N 1
ATOM 954 C CA . LEU A 1 125 ? -8.293 -7.917 -11.278 1.00 85.75 125 LEU A CA 1
ATOM 955 C C . LEU A 1 125 ? -6.795 -7.574 -11.202 1.00 85.75 125 LEU A C 1
ATOM 957 O O . LEU A 1 125 ? -6.330 -7.054 -10.187 1.00 85.75 125 LEU A O 1
ATOM 961 N N . PRO A 1 126 ? -6.022 -7.830 -12.273 1.00 79.00 126 PRO A N 1
ATOM 962 C CA . PRO A 1 126 ? -4.587 -7.549 -12.285 1.00 79.00 126 PRO A CA 1
ATOM 963 C C . PRO A 1 126 ? -4.262 -6.047 -12.379 1.00 79.00 126 PRO A C 1
ATOM 965 O O . PRO A 1 126 ? -3.127 -5.651 -12.108 1.00 79.00 126 PRO A O 1
ATOM 968 N N . ASP A 1 127 ? -5.228 -5.202 -12.764 1.00 83.38 127 ASP A N 1
ATOM 969 C CA . ASP A 1 127 ? -5.030 -3.753 -12.836 1.00 83.38 127 ASP A CA 1
ATOM 970 C C . ASP A 1 127 ? -5.330 -3.072 -11.493 1.00 83.38 127 ASP A C 1
ATOM 972 O O . ASP A 1 127 ? -6.477 -2.941 -11.055 1.00 83.38 127 ASP A O 1
ATOM 976 N N . VAL A 1 128 ? -4.261 -2.582 -10.867 1.00 83.62 128 VAL A N 1
ATOM 977 C CA . VAL A 1 128 ? -4.297 -1.855 -9.596 1.00 83.62 128 VAL A CA 1
ATOM 978 C C . VAL A 1 128 ? -5.129 -0.571 -9.704 1.00 83.62 128 VAL A C 1
ATOM 980 O O . VAL A 1 128 ? -5.786 -0.201 -8.732 1.00 83.62 128 VAL A O 1
ATOM 983 N N . SER A 1 129 ? -5.178 0.080 -10.874 1.00 84.94 129 SER A N 1
ATOM 984 C CA . SER A 1 129 ? -5.962 1.309 -11.076 1.00 84.94 129 SER A CA 1
ATOM 985 C C . SER A 1 129 ? -7.458 1.086 -10.875 1.00 84.94 129 SER A C 1
ATOM 987 O O . SER A 1 129 ? -8.131 1.929 -10.283 1.00 84.94 129 SER A O 1
ATOM 989 N N . VAL A 1 130 ? -7.982 -0.065 -11.309 1.00 86.31 130 VAL A N 1
ATOM 990 C CA . VAL A 1 130 ? -9.401 -0.412 -11.142 1.00 86.31 130 VAL A CA 1
ATOM 991 C C . VAL A 1 130 ? -9.735 -0.586 -9.662 1.00 86.31 130 VAL A C 1
ATOM 993 O O . VAL A 1 130 ? -10.735 -0.051 -9.183 1.00 86.31 130 VAL A O 1
ATOM 996 N N . ILE A 1 131 ? -8.872 -1.284 -8.919 1.00 86.44 131 ILE A N 1
ATOM 997 C CA . ILE A 1 131 ? -9.057 -1.512 -7.482 1.00 86.44 131 ILE A CA 1
ATOM 998 C C . ILE A 1 131 ? -8.977 -0.186 -6.720 1.00 86.44 131 ILE A C 1
ATOM 1000 O O . ILE A 1 131 ? -9.845 0.097 -5.897 1.00 86.44 131 ILE A O 1
ATOM 1004 N N . LEU A 1 132 ? -7.976 0.651 -7.011 1.00 86.81 132 LEU A N 1
ATOM 1005 C CA . LEU A 1 132 ? -7.825 1.960 -6.374 1.00 86.81 132 LEU A CA 1
ATOM 1006 C C . LEU A 1 132 ? -9.008 2.887 -6.678 1.00 86.81 132 LEU A C 1
ATOM 1008 O O . LEU A 1 132 ? -9.491 3.561 -5.770 1.00 86.81 132 LEU A O 1
ATOM 1012 N N . GLY A 1 133 ? -9.506 2.886 -7.918 1.00 86.38 133 GLY A N 1
ATOM 1013 C CA . GLY A 1 133 ? -10.681 3.661 -8.314 1.00 86.38 133 GLY A CA 1
ATOM 1014 C C . GLY A 1 133 ? -11.947 3.214 -7.583 1.00 86.38 133 GLY A C 1
ATOM 1015 O O . GLY A 1 133 ? -12.669 4.047 -7.040 1.00 86.38 133 GLY A O 1
ATOM 1016 N N . LEU A 1 134 ? -12.186 1.902 -7.502 1.00 87.50 134 LEU A N 1
ATOM 1017 C CA . LEU A 1 134 ? -13.343 1.344 -6.800 1.00 87.50 134 LEU A CA 1
ATOM 1018 C C . LEU A 1 134 ? -13.290 1.627 -5.294 1.00 87.50 134 LEU A C 1
ATOM 1020 O O . LEU A 1 134 ? -14.267 2.098 -4.717 1.00 87.50 134 LEU A O 1
ATOM 1024 N N . VAL A 1 135 ? -12.148 1.360 -4.654 1.00 86.69 135 VAL A N 1
ATOM 1025 C CA . VAL A 1 135 ? -11.967 1.606 -3.216 1.00 86.69 135 VAL A CA 1
ATOM 1026 C C . VAL A 1 135 ? -12.095 3.095 -2.913 1.00 86.69 135 VAL A C 1
ATOM 1028 O O . VAL A 1 135 ? -12.780 3.458 -1.960 1.00 86.69 135 VAL A O 1
ATOM 1031 N N . GLY A 1 136 ? -11.496 3.955 -3.739 1.00 85.50 136 GLY A N 1
ATOM 1032 C CA . GLY A 1 136 ? -11.623 5.404 -3.617 1.00 85.50 136 GLY A CA 1
ATOM 1033 C C . GLY A 1 136 ? -13.070 5.881 -3.745 1.00 85.50 136 GLY A C 1
ATOM 1034 O O . GLY A 1 136 ? -13.491 6.722 -2.964 1.00 85.50 136 GLY A O 1
ATOM 1035 N N . ALA A 1 137 ? -13.851 5.310 -4.664 1.00 87.94 137 ALA A N 1
ATOM 1036 C CA . ALA A 1 137 ? -15.257 5.668 -4.845 1.00 87.94 137 ALA A CA 1
ATOM 1037 C C . ALA A 1 137 ? -16.166 5.216 -3.687 1.00 87.94 137 ALA A C 1
ATOM 1039 O O . ALA A 1 137 ? -17.171 5.865 -3.418 1.00 87.94 137 ALA A O 1
ATOM 1040 N N . ILE A 1 138 ? -15.842 4.102 -3.020 1.00 89.38 138 ILE A N 1
ATOM 1041 C CA . ILE A 1 138 ? -16.643 3.569 -1.904 1.00 89.38 138 ILE A CA 1
ATOM 1042 C C . ILE A 1 138 ? -16.257 4.216 -0.568 1.00 89.38 138 ILE A C 1
ATOM 1044 O O . ILE A 1 138 ? -17.118 4.418 0.285 1.00 89.38 138 ILE A O 1
ATOM 1048 N N . ALA A 1 139 ? -14.964 4.471 -0.353 1.00 83.06 139 ALA A N 1
ATOM 1049 C CA . ALA A 1 139 ? -14.423 4.880 0.943 1.00 83.06 139 ALA A CA 1
ATOM 1050 C C . ALA A 1 139 ? -14.041 6.368 1.044 1.00 83.06 139 ALA A C 1
ATOM 1052 O O . ALA A 1 139 ? -13.736 6.819 2.153 1.00 83.06 139 ALA A O 1
ATOM 1053 N N . GLY A 1 140 ? -13.977 7.087 -0.083 1.00 69.25 140 GLY A N 1
ATOM 1054 C CA . GLY A 1 140 ? -13.729 8.533 -0.149 1.00 69.25 140 GLY A CA 1
ATOM 1055 C C . GLY A 1 140 ? -14.947 9.349 0.249 1.00 69.25 140 GLY A C 1
ATOM 1056 O O . GLY A 1 140 ? -14.730 10.380 0.925 1.00 69.25 140 GLY A O 1
#

Radius of gyration: 19.69 Å; chains: 1; bounding box: 41×44×47 Å

Foldseek 3Di:
DVCLVVVLVPDPPRDPVVSVVVVVVVVVVVVVVVVVVVVVLCVVCPPNDALDSLVVLVVCVVVVPPVNVVVVVVVVVVCVVCVVVVQVVVLVVVCVVVVDPCSVVSSVVSSVVVVVVVVVCCVPPVRPVVVCVVCVVVPD

InterPro domains:
  IPR013057 Amino acid transporter, transmembrane domain [PF01490] (1-139)

Sequence (140 aa):
QANIPEIYAEMHPRSLGRMRWVAVVSAVISLAAYISIGVIYFIVFGYDTKSNIILNLSAWIPEGNAVVIAGFILSGVAFIVSYPLNVHPIKVTILNAAKPKRPELWGIVIVTSVVAISYIVAVVLPDVSVILGLVGAIAG

pLDDT: mean 88.58, std 5.45, range [59.59, 95.88]